Protein AF-A0A9D9XDQ1-F1 (afdb_monomer)

Sequence (59 aa):
EIDVEAYNQFEEPEVISLKNRDFFVACGFCPQISSTRDLPHPLVYTFLNACLLKVEGTV

Nearest PDB structures (foldseek):
  8fvd-assembly1_A-2  TM=9.253E-01  e=6.033E-02  Escherichia coli
  1vcn-assembly1_A  TM=9.528E-01  e=1.028E-01  Thermus thermophilus
  2vkt-assembly1_A  TM=8.544E-01  e=5.644E-02  Homo sapiens
  3nva-assembly1_A  TM=9.667E-01  e=1.639E-01  Saccharolobus solfataricus
  8fve-assembly1_B-2  TM=8.506E-01  e=7.368E-02  Escherichia coli

pLDDT: mean 90.16, std 12.77, range [44.22, 97.62]

Structure (mmCIF, N/CA/C/O backbone):
data_AF-A0A9D9XDQ1-F1
#
_entry.id   AF-A0A9D9XDQ1-F1
#
loop_
_atom_site.group_PDB
_atom_site.id
_atom_site.type_symbol
_atom_site.label_atom_id
_atom_site.label_alt_id
_atom_site.label_comp_id
_atom_site.label_asym_id
_atom_site.label_entity_id
_atom_site.label_seq_id
_atom_site.pdbx_PDB_ins_code
_atom_site.Cartn_x
_atom_site.Cartn_y
_atom_site.Cartn_z
_atom_site.occupancy
_atom_site.B_iso_or_equiv
_atom_site.auth_seq_id
_atom_site.auth_comp_id
_atom_site.auth_asym_id
_atom_site.auth_atom_id
_atom_site.pdbx_PDB_model_num
ATOM 1 N N . GLU A 1 1 ? -9.862 -9.326 7.931 1.00 89.94 1 GLU A N 1
ATOM 2 C CA . GLU A 1 1 ? -9.501 -10.292 6.877 1.00 89.94 1 GLU A CA 1
ATOM 3 C C . GLU A 1 1 ? -8.282 -9.755 6.140 1.00 89.94 1 GLU A C 1
ATOM 5 O O . GLU A 1 1 ? -8.188 -8.532 6.055 1.00 89.94 1 GLU A O 1
ATOM 10 N N . ILE A 1 2 ? -7.340 -10.621 5.748 1.00 95.06 2 ILE A N 1
ATOM 11 C CA . ILE A 1 2 ? -6.152 -10.242 4.961 1.00 95.06 2 ILE A CA 1
ATOM 12 C C . ILE A 1 2 ? -6.520 -10.339 3.484 1.00 95.06 2 ILE A C 1
ATOM 14 O O . ILE A 1 2 ? -7.011 -11.387 3.073 1.00 95.06 2 ILE A O 1
ATOM 18 N N . ASP A 1 3 ? -6.219 -9.295 2.715 1.00 96.56 3 ASP A N 1
ATOM 19 C CA . ASP A 1 3 ? -6.327 -9.302 1.255 1.00 96.56 3 ASP A CA 1
ATOM 20 C C . ASP A 1 3 ? -4.946 -9.199 0.612 1.00 96.56 3 ASP A C 1
ATOM 22 O O . ASP A 1 3 ? -4.059 -8.526 1.142 1.00 96.56 3 ASP A O 1
ATOM 26 N N . VAL A 1 4 ? -4.773 -9.858 -0.536 1.00 96.94 4 VAL A N 1
ATOM 27 C CA . VAL A 1 4 ? -3.590 -9.696 -1.389 1.00 96.94 4 VAL A CA 1
ATOM 28 C C . VAL A 1 4 ? -3.906 -8.657 -2.458 1.00 96.94 4 VAL A C 1
ATOM 30 O O . VAL A 1 4 ? -4.782 -8.870 -3.291 1.00 96.94 4 VAL A O 1
ATOM 33 N N . GLU A 1 5 ? -3.182 -7.544 -2.425 1.00 96.38 5 GLU A N 1
ATOM 34 C CA . GLU A 1 5 ? -3.379 -6.395 -3.317 1.00 96.38 5 GLU A CA 1
ATOM 35 C C . GLU A 1 5 ? -2.505 -6.489 -4.574 1.00 96.38 5 GLU A C 1
ATOM 37 O O . GLU A 1 5 ? -2.869 -5.987 -5.636 1.00 96.38 5 GLU A O 1
ATOM 42 N N . ALA A 1 6 ? -1.332 -7.120 -4.460 1.00 96.62 6 ALA A N 1
ATOM 43 C CA . ALA A 1 6 ? -0.399 -7.291 -5.567 1.00 96.62 6 ALA A CA 1
ATOM 44 C C . ALA A 1 6 ? 0.494 -8.520 -5.377 1.00 96.62 6 ALA A C 1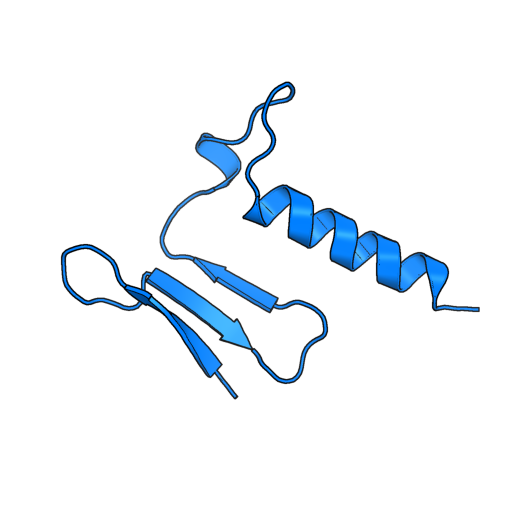
ATOM 46 O O . ALA A 1 6 ? 0.798 -8.921 -4.250 1.00 96.62 6 ALA A O 1
ATOM 47 N N . TYR A 1 7 ? 0.957 -9.060 -6.502 1.00 97.44 7 TYR A N 1
ATOM 48 C CA . TYR A 1 7 ? 1.936 -10.138 -6.582 1.00 97.44 7 TYR A CA 1
ATOM 49 C C . TYR A 1 7 ? 3.188 -9.645 -7.311 1.00 97.44 7 TYR A C 1
ATOM 51 O O . TYR A 1 7 ? 3.078 -8.818 -8.220 1.00 97.44 7 TYR A O 1
ATOM 59 N N . ASN A 1 8 ? 4.355 -10.170 -6.938 1.00 95.88 8 ASN A N 1
ATOM 60 C CA . ASN A 1 8 ? 5.605 -9.912 -7.653 1.00 95.88 8 ASN A CA 1
ATOM 61 C C . ASN A 1 8 ? 5.713 -10.774 -8.931 1.00 95.88 8 ASN A C 1
ATOM 63 O O . ASN A 1 8 ? 4.836 -11.581 -9.249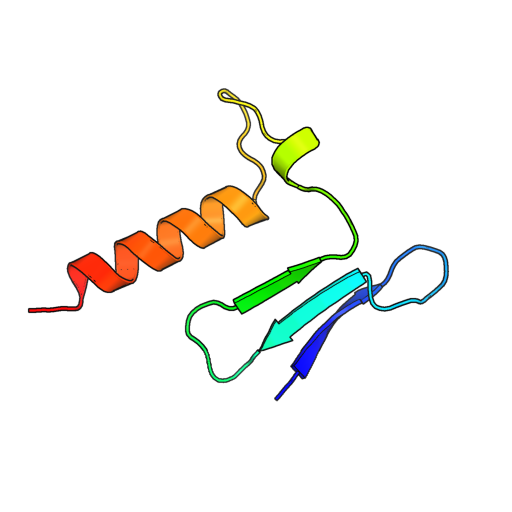 1.00 95.88 8 ASN A O 1
ATOM 67 N N . GLN A 1 9 ? 6.826 -10.654 -9.662 1.00 96.38 9 GLN A N 1
ATOM 68 C CA . GLN A 1 9 ? 7.081 -11.449 -10.874 1.00 96.38 9 GLN A CA 1
ATOM 69 C C . GLN A 1 9 ? 7.212 -12.968 -10.647 1.00 96.38 9 GLN A C 1
ATOM 71 O O . GLN A 1 9 ? 7.282 -13.716 -11.620 1.00 96.38 9 GLN A O 1
ATOM 76 N N . PHE A 1 10 ? 7.289 -13.419 -9.394 1.00 96.75 10 PHE A N 1
ATOM 77 C CA . PHE A 1 10 ? 7.346 -14.828 -9.002 1.00 96.75 10 PHE A CA 1
ATOM 78 C C . PHE A 1 10 ? 5.992 -15.347 -8.492 1.00 96.75 10 PHE A C 1
ATOM 80 O O . PHE A 1 10 ? 5.939 -16.441 -7.941 1.00 96.75 10 PHE A O 1
ATOM 87 N N . GLU A 1 11 ? 4.912 -14.577 -8.678 1.00 96.25 11 GLU A N 1
ATOM 88 C CA . GLU A 1 11 ? 3.560 -14.892 -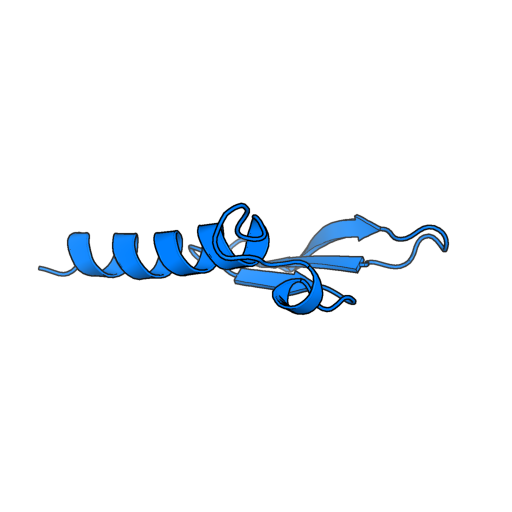8.192 1.00 96.25 11 GLU A CA 1
ATOM 89 C C . GLU A 1 11 ? 3.457 -14.973 -6.658 1.00 96.25 11 GLU A C 1
ATOM 91 O O . GLU A 1 11 ? 2.548 -15.595 -6.107 1.00 96.25 11 GLU A O 1
ATOM 96 N N . GLU A 1 12 ? 4.359 -14.302 -5.941 1.00 96.62 12 GLU A N 1
ATOM 97 C CA . GLU A 1 12 ? 4.319 -14.225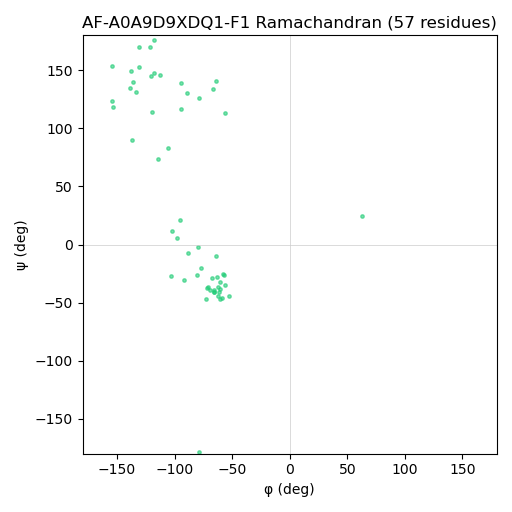 -4.482 1.00 96.62 12 GLU A CA 1
ATOM 98 C C . GLU A 1 12 ? 3.595 -12.948 -4.036 1.00 96.62 12 GLU A C 1
ATOM 100 O O . GLU A 1 12 ? 3.828 -11.886 -4.626 1.00 96.62 12 GLU A O 1
ATOM 105 N N . PRO A 1 13 ? 2.741 -13.006 -2.995 1.00 96.75 13 PRO A N 1
ATOM 106 C CA . PRO A 1 13 ? 2.087 -11.824 -2.446 1.00 96.75 13 PRO A CA 1
ATOM 107 C C . PRO A 1 13 ? 3.117 -10.768 -2.032 1.00 96.75 13 PRO A C 1
ATOM 109 O O . PRO A 1 13 ? 3.882 -10.963 -1.088 1.00 96.7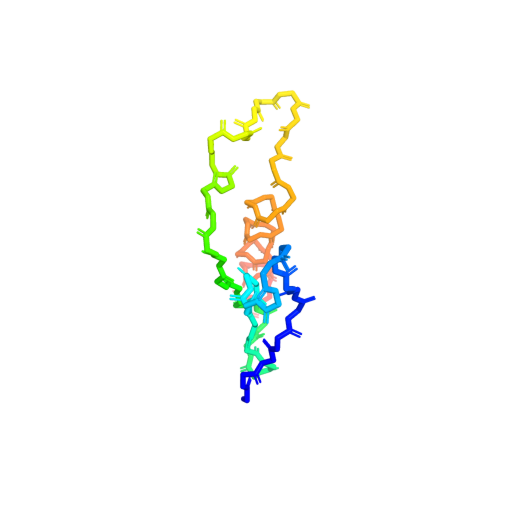5 13 PRO A O 1
ATOM 112 N N . GLU A 1 14 ? 3.125 -9.637 -2.728 1.00 97.06 14 GLU A N 1
ATOM 113 C CA . GLU A 1 14 ? 4.085 -8.558 -2.498 1.00 97.06 14 GLU A CA 1
ATOM 114 C C . GLU A 1 14 ? 3.464 -7.399 -1.722 1.00 97.06 14 GLU A C 1
ATOM 116 O O . GLU A 1 14 ? 4.168 -6.698 -0.998 1.00 97.06 14 GLU A O 1
ATOM 121 N N . VAL A 1 15 ? 2.147 -7.211 -1.833 1.00 97.25 15 VAL A N 1
ATOM 122 C CA . VAL A 1 15 ? 1.394 -6.206 -1.077 1.00 97.25 15 VAL A CA 1
ATOM 123 C C . VAL A 1 15 ? 0.143 -6.848 -0.496 1.00 97.25 15 VAL A C 1
ATOM 125 O O . VAL A 1 15 ? -0.610 -7.511 -1.209 1.00 97.25 15 VAL A O 1
ATOM 128 N N . ILE A 1 16 ? -0.086 -6.630 0.797 1.00 97.62 16 ILE A N 1
ATOM 129 C CA . ILE A 1 16 ? -1.265 -7.116 1.516 1.00 97.62 16 ILE A CA 1
ATOM 130 C C . ILE A 1 16 ? -1.923 -5.996 2.318 1.00 97.62 16 ILE A C 1
ATOM 132 O O . ILE A 1 16 ? -1.246 -5.070 2.775 1.00 97.62 16 ILE A O 1
ATOM 136 N N . SER A 1 17 ? -3.228 -6.107 2.546 1.00 96.44 17 SER A N 1
ATOM 137 C CA . SER A 1 17 ? -4.007 -5.160 3.348 1.00 96.44 17 SER A CA 1
ATOM 138 C C . SER A 1 17 ? -4.886 -5.866 4.390 1.00 96.44 17 SER A C 1
ATOM 140 O O . SER A 1 17 ? -5.009 -7.094 4.402 1.00 96.44 17 SER A O 1
ATOM 142 N N . LEU A 1 18 ? -5.478 -5.096 5.314 1.00 95.88 18 LEU A N 1
ATOM 143 C CA . LEU A 1 18 ? -6.510 -5.591 6.235 1.00 95.88 18 LEU A CA 1
ATOM 144 C C . LEU A 1 18 ? -7.822 -4.821 6.047 1.00 95.88 18 LEU A C 1
ATOM 146 O O . LEU A 1 18 ? -7.909 -3.666 6.460 1.00 95.88 18 LEU A O 1
ATOM 150 N N . LYS A 1 19 ? -8.883 -5.496 5.580 1.00 86.94 19 LYS A N 1
ATOM 151 C CA . LYS A 1 19 ? -10.217 -4.888 5.353 1.00 86.94 19 LYS A CA 1
ATOM 152 C C . LYS A 1 19 ? -10.853 -4.215 6.578 1.00 86.94 19 LYS A C 1
ATOM 154 O O . LYS A 1 19 ? -11.678 -3.322 6.437 1.00 86.94 19 LYS A O 1
ATOM 159 N N . ASN A 1 20 ? -10.502 -4.650 7.790 1.00 86.75 20 ASN A N 1
ATOM 160 C CA . ASN A 1 20 ? -11.161 -4.206 9.030 1.00 86.75 20 ASN A CA 1
ATOM 161 C C . ASN A 1 20 ? -10.427 -3.037 9.709 1.00 86.75 20 ASN A C 1
ATOM 163 O O . ASN A 1 20 ? -10.534 -2.861 10.925 1.00 86.75 20 ASN A O 1
ATOM 167 N N . ARG A 1 21 ? -9.604 -2.292 8.966 1.00 87.06 21 ARG A N 1
ATOM 168 C CA . ARG A 1 21 ? -8.831 -1.150 9.461 1.00 87.06 21 ARG A CA 1
ATOM 169 C C . ARG A 1 21 ? -8.933 -0.014 8.450 1.00 87.06 21 ARG A C 1
ATOM 171 O O . ARG A 1 21 ? -8.817 -0.265 7.260 1.00 87.06 21 ARG A O 1
ATOM 178 N N . ASP A 1 22 ? -9.067 1.220 8.936 1.00 85.81 22 ASP A N 1
ATOM 179 C CA . ASP A 1 22 ? -9.184 2.410 8.070 1.00 85.81 22 ASP A CA 1
ATOM 180 C C . ASP A 1 22 ? -8.006 2.542 7.098 1.00 85.81 22 ASP A C 1
ATOM 182 O O . ASP A 1 22 ? -8.167 2.972 5.961 1.00 85.81 22 ASP A O 1
ATOM 186 N N . PHE A 1 23 ? -6.815 2.146 7.550 1.00 91.69 23 PHE A N 1
ATOM 187 C CA . PHE A 1 23 ? -5.654 1.963 6.697 1.00 91.69 23 PHE A CA 1
ATOM 188 C C . PHE A 1 23 ? -4.698 0.952 7.334 1.00 91.69 23 PHE A C 1
ATOM 190 O O . PHE A 1 23 ? -4.260 1.124 8.475 1.00 91.69 23 PHE A O 1
ATOM 197 N N . PHE A 1 24 ? -4.374 -0.107 6.599 1.00 94.62 24 PHE A N 1
ATOM 198 C CA . PHE A 1 24 ? -3.322 -1.058 6.944 1.00 94.62 24 PHE A CA 1
ATOM 199 C C . PHE A 1 24 ? -2.809 -1.691 5.656 1.00 94.62 24 PHE A C 1
ATOM 201 O O . PHE A 1 24 ? -3.571 -2.363 4.963 1.00 94.62 24 PHE A O 1
ATOM 208 N N . VAL A 1 25 ? -1.528 -1.489 5.356 1.00 95.88 25 VAL A N 1
ATOM 209 C CA . VAL A 1 25 ? -0.855 -2.064 4.189 1.00 95.88 25 VAL A CA 1
ATOM 210 C C . VAL A 1 25 ? 0.530 -2.534 4.614 1.00 95.88 25 VAL A C 1
ATOM 212 O O . VAL A 1 25 ? 1.246 -1.802 5.299 1.00 95.88 25 VAL A O 1
ATOM 215 N N . ALA A 1 26 ? 0.912 -3.736 4.198 1.00 95.81 26 ALA A N 1
ATOM 216 C CA . ALA A 1 26 ? 2.280 -4.232 4.284 1.00 95.81 26 ALA A CA 1
ATOM 217 C C . ALA A 1 26 ? 2.785 -4.566 2.877 1.00 95.81 26 ALA A C 1
ATOM 219 O O . ALA A 1 26 ? 2.008 -5.004 2.030 1.00 95.81 26 ALA A O 1
ATOM 220 N N . CYS A 1 27 ? 4.076 -4.347 2.629 1.00 96.75 27 CYS A N 1
ATOM 221 C CA . CYS A 1 27 ? 4.702 -4.636 1.342 1.00 96.75 27 CYS A CA 1
ATOM 222 C C . CYS A 1 27 ? 6.078 -5.294 1.518 1.00 96.75 27 CYS A C 1
ATOM 224 O O . CYS A 1 27 ? 6.757 -5.045 2.515 1.00 96.75 27 CYS A O 1
ATOM 226 N N . GLY A 1 28 ? 6.466 -6.145 0.565 1.00 95.75 28 GLY A N 1
ATOM 227 C CA . GLY A 1 28 ? 7.737 -6.885 0.551 1.00 95.75 28 GLY A CA 1
ATOM 228 C C . GLY A 1 28 ? 8.949 -6.070 0.083 1.00 95.75 28 GLY A C 1
ATOM 229 O O . GLY A 1 28 ? 10.070 -6.575 0.085 1.00 95.75 28 GLY A O 1
ATOM 230 N N . PHE A 1 29 ? 8.740 -4.810 -0.297 1.00 94.88 29 PHE A N 1
ATOM 231 C CA . PHE A 1 29 ? 9.775 -3.877 -0.735 1.00 94.88 29 PHE A CA 1
ATOM 232 C C . PHE A 1 29 ? 9.860 -2.657 0.191 1.00 94.88 29 PHE A C 1
ATOM 234 O O . PHE A 1 29 ? 9.084 -2.491 1.129 1.00 94.88 29 PHE A O 1
ATOM 241 N N . CYS A 1 30 ? 10.828 -1.783 -0.079 1.00 95.69 30 CYS A N 1
ATOM 242 C CA . CYS A 1 30 ? 11.123 -0.605 0.732 1.00 95.69 30 CYS A CA 1
ATOM 243 C C . CYS A 1 30 ? 10.649 0.686 0.034 1.00 95.69 30 CYS A C 1
ATOM 245 O O . CYS A 1 30 ? 11.473 1.362 -0.593 1.00 95.69 30 CYS A O 1
ATOM 247 N N . PRO A 1 31 ? 9.363 1.080 0.140 1.00 95.94 31 PRO A N 1
ATOM 248 C CA . PRO A 1 31 ? 8.828 2.273 -0.530 1.00 95.94 31 PRO A CA 1
ATOM 249 C C . PRO A 1 31 ? 9.562 3.568 -0.143 1.00 95.94 31 PRO A C 1
ATOM 251 O O . PRO A 1 31 ? 9.615 4.518 -0.926 1.00 95.94 31 PRO A O 1
ATOM 254 N N . GLN A 1 32 ? 10.174 3.602 1.045 1.00 93.56 32 GLN A N 1
ATOM 255 C CA . GLN A 1 32 ? 10.961 4.729 1.539 1.00 93.56 32 GLN A CA 1
ATOM 256 C C . GLN A 1 32 ? 12.211 5.021 0.701 1.00 93.56 32 GLN A C 1
ATOM 258 O O . GLN A 1 32 ? 12.635 6.169 0.652 1.00 93.56 32 GLN A O 1
ATOM 263 N N . ILE A 1 33 ? 12.791 4.018 0.033 1.00 96.81 33 ILE A N 1
ATOM 264 C CA . ILE A 1 33 ? 14.029 4.199 -0.744 1.00 96.81 33 ILE A CA 1
ATOM 265 C C . ILE A 1 33 ? 13.762 5.032 -2.003 1.00 96.81 33 ILE A C 1
ATOM 267 O O . ILE A 1 33 ? 14.587 5.854 -2.389 1.00 96.81 33 ILE A O 1
ATOM 271 N N . SER A 1 34 ? 12.595 4.853 -2.622 1.00 96.06 34 SER A N 1
ATOM 272 C CA . SER A 1 34 ? 12.163 5.605 -3.808 1.00 96.06 34 SER A CA 1
ATOM 273 C C . SER A 1 34 ? 11.434 6.914 -3.491 1.00 96.06 34 SER A C 1
ATOM 275 O O . SER A 1 34 ? 11.112 7.671 -4.403 1.00 96.06 34 SER A O 1
ATOM 277 N N . SER A 1 35 ? 11.125 7.181 -2.220 1.00 97.00 35 SER A N 1
ATOM 278 C CA . SER A 1 35 ? 10.380 8.377 -1.831 1.00 97.00 35 SER A CA 1
ATOM 279 C C . SER A 1 35 ? 11.298 9.595 -1.807 1.00 97.00 35 SER A C 1
ATOM 281 O O . SER A 1 35 ? 12.301 9.611 -1.098 1.00 97.00 35 SER A O 1
ATOM 283 N N . THR A 1 36 ? 10.926 10.655 -2.521 1.00 96.44 36 THR A N 1
ATOM 284 C CA . THR A 1 36 ? 11.666 11.926 -2.531 1.00 96.44 36 THR A CA 1
ATOM 285 C C . THR A 1 36 ? 10.774 13.078 -2.077 1.00 96.44 36 THR A C 1
ATOM 287 O O . THR A 1 36 ? 9.564 12.915 -1.924 1.00 96.4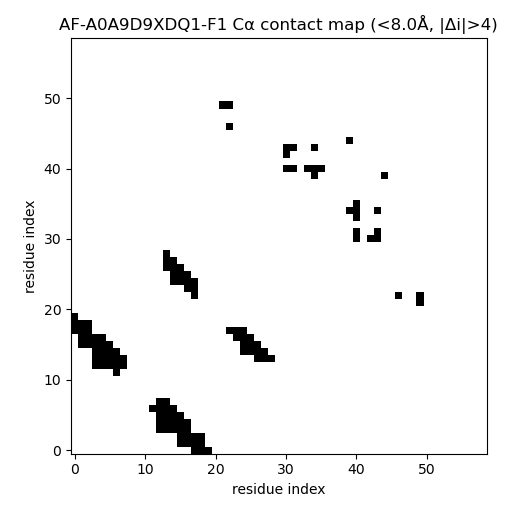4 36 THR A O 1
ATOM 290 N N . ARG A 1 37 ? 11.362 14.258 -1.841 1.00 94.00 37 ARG A N 1
ATOM 291 C CA . ARG A 1 37 ? 10.589 15.458 -1.486 1.00 94.00 37 ARG A CA 1
ATOM 292 C C . ARG A 1 37 ? 9.687 15.917 -2.632 1.00 94.00 37 ARG A C 1
ATOM 294 O O . ARG A 1 37 ? 8.554 16.310 -2.383 1.00 94.00 37 ARG A O 1
ATOM 301 N N . ASP A 1 38 ? 10.203 15.871 -3.857 1.00 96.69 38 ASP A N 1
ATOM 302 C CA . ASP A 1 38 ? 9.486 16.357 -5.038 1.00 96.69 38 ASP A CA 1
ATOM 303 C C . ASP A 1 38 ? 8.475 15.313 -5.547 1.00 96.69 38 ASP A C 1
ATOM 305 O O . ASP A 1 38 ? 7.457 15.670 -6.134 1.00 96.69 38 ASP A O 1
ATOM 309 N N . LEU A 1 39 ? 8.725 14.027 -5.269 1.00 95.88 39 LEU A N 1
ATOM 310 C CA . LEU A 1 39 ? 7.823 12.917 -5.567 1.00 95.88 39 LEU A CA 1
ATOM 311 C C . LEU A 1 39 ? 7.763 11.935 -4.380 1.00 95.88 39 LEU A C 1
ATOM 313 O O . LEU A 1 39 ? 8.564 10.992 -4.310 1.00 95.88 39 LEU A O 1
ATOM 317 N N . PRO A 1 40 ? 6.836 12.149 -3.429 1.00 96.38 40 PRO A N 1
ATOM 318 C CA . PRO A 1 40 ? 6.598 11.221 -2.331 1.00 96.38 40 PRO A CA 1
ATOM 319 C C . PRO A 1 40 ? 6.076 9.877 -2.842 1.00 96.38 40 PRO A C 1
ATOM 321 O O . PRO A 1 40 ? 5.231 9.830 -3.738 1.00 96.38 40 PRO A O 1
ATOM 324 N N . HIS A 1 41 ? 6.531 8.772 -2.248 1.00 97.38 41 HIS A N 1
ATOM 325 C CA . HIS A 1 41 ? 6.012 7.460 -2.626 1.00 97.38 41 HIS A CA 1
ATOM 326 C C . HIS A 1 41 ? 4.529 7.335 -2.223 1.00 97.38 41 HIS A C 1
ATOM 328 O O . HIS A 1 41 ? 4.204 7.614 -1.063 1.00 97.38 41 HIS A O 1
ATOM 334 N N . PRO A 1 42 ? 3.635 6.844 -3.104 1.00 95.50 42 PRO A N 1
ATOM 335 C CA . PRO A 1 42 ? 2.199 6.779 -2.830 1.00 95.50 42 PRO A CA 1
ATOM 336 C C . PRO A 1 42 ? 1.843 6.070 -1.520 1.00 95.50 42 PRO A C 1
ATOM 338 O O . PRO A 1 42 ? 1.068 6.600 -0.736 1.00 95.50 42 PRO A O 1
ATOM 341 N N . LEU A 1 43 ? 2.460 4.920 -1.219 1.00 95.06 43 LEU A N 1
ATOM 342 C CA . LEU A 1 43 ? 2.200 4.200 0.041 1.00 95.06 43 LEU A CA 1
ATOM 343 C C . LEU A 1 43 ? 2.543 5.021 1.294 1.00 95.06 43 LEU A C 1
ATOM 345 O O . LEU A 1 43 ? 1.808 4.972 2.278 1.00 95.06 43 LEU A O 1
ATOM 349 N N . VAL A 1 44 ? 3.6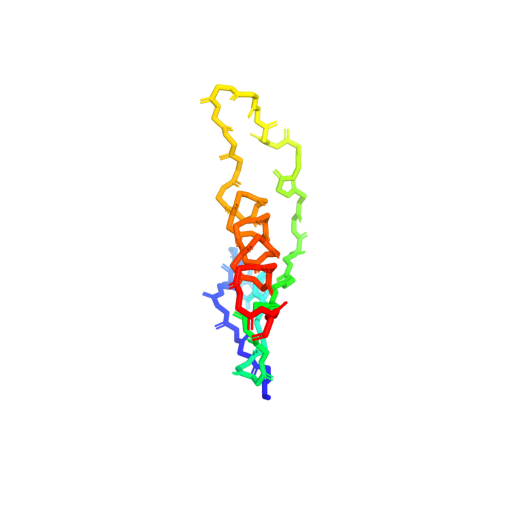33 5.793 1.256 1.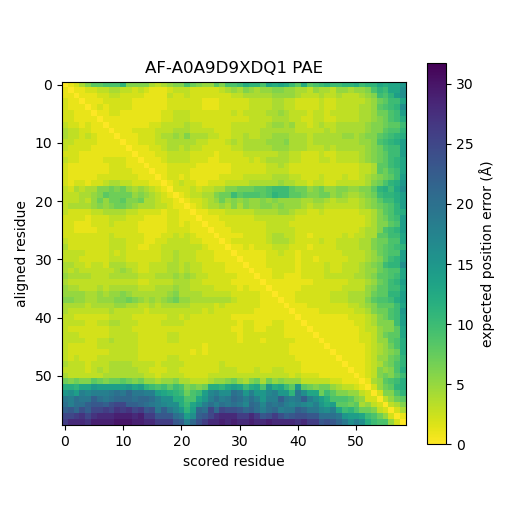00 94.69 44 VAL A N 1
ATOM 350 C CA . VAL A 1 44 ? 4.050 6.638 2.385 1.00 94.69 44 VAL A CA 1
ATOM 351 C C . VAL A 1 44 ? 3.108 7.834 2.510 1.00 94.69 44 VAL A C 1
ATOM 353 O O . VAL A 1 44 ? 2.617 8.127 3.597 1.00 94.69 44 VAL A O 1
ATOM 356 N N . TYR A 1 45 ? 2.815 8.494 1.389 1.00 94.69 45 TYR A N 1
ATOM 357 C CA . TYR A 1 45 ? 1.915 9.643 1.340 1.00 94.69 45 TYR A CA 1
ATOM 358 C C . TYR A 1 45 ? 0.496 9.291 1.813 1.00 94.69 45 TYR A C 1
ATOM 360 O O . TYR A 1 45 ? -0.062 9.979 2.667 1.00 94.69 45 TYR A O 1
ATOM 368 N N . THR A 1 46 ? -0.066 8.182 1.330 1.00 94.12 46 THR A N 1
ATOM 369 C CA . THR A 1 46 ? -1.407 7.730 1.720 1.00 94.12 46 THR A CA 1
ATOM 370 C C . THR A 1 46 ? -1.466 7.338 3.195 1.00 94.12 46 THR A C 1
ATOM 372 O O . THR A 1 46 ? -2.433 7.694 3.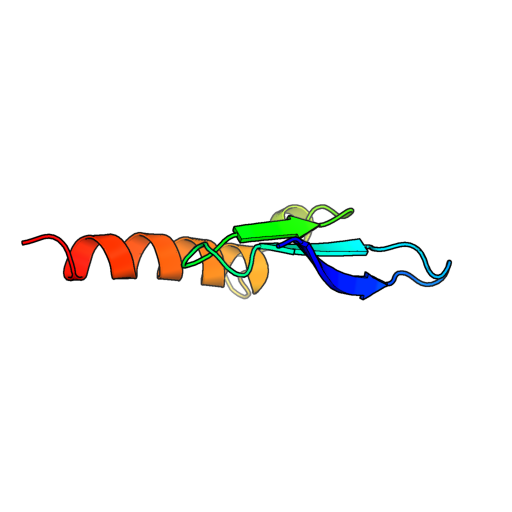864 1.00 94.12 46 THR A O 1
ATOM 375 N N . PHE A 1 47 ? -0.431 6.681 3.736 1.00 93.94 47 PHE A N 1
ATOM 376 C CA . PHE A 1 47 ? -0.364 6.381 5.170 1.00 93.94 47 PHE A CA 1
ATOM 377 C C . PHE A 1 47 ? -0.411 7.656 6.024 1.00 93.94 47 PHE A C 1
ATOM 379 O O . PHE A 1 47 ? -1.176 7.731 6.985 1.00 93.94 47 PHE A O 1
ATOM 386 N N . LEU A 1 48 ? 0.366 8.680 5.657 1.00 93.25 48 LEU A N 1
ATOM 387 C CA . LEU A 1 48 ? 0.371 9.957 6.375 1.00 93.25 48 LEU A CA 1
ATOM 388 C C . LEU A 1 48 ? -0.999 10.643 6.318 1.00 93.25 48 LEU A C 1
ATOM 390 O O . LEU A 1 48 ? -1.500 11.081 7.352 1.00 93.25 48 LEU A O 1
ATOM 394 N N . ASN A 1 49 ? -1.639 10.673 5.148 1.00 91.62 49 ASN A N 1
ATOM 395 C CA . ASN A 1 49 ? -2.989 11.219 5.010 1.00 91.62 49 ASN A CA 1
ATOM 396 C C . ASN A 1 49 ? -4.016 10.448 5.848 1.00 91.62 49 ASN A C 1
ATOM 398 O O . ASN A 1 49 ? -4.853 11.063 6.500 1.00 91.62 49 ASN A O 1
ATOM 402 N N . ALA A 1 50 ? -3.935 9.116 5.890 1.00 91.88 50 ALA A N 1
ATOM 403 C CA . ALA A 1 50 ? -4.819 8.304 6.722 1.00 91.88 50 ALA A CA 1
ATOM 404 C C . ALA A 1 50 ? -4.656 8.616 8.221 1.00 91.88 50 ALA A C 1
ATOM 406 O O . ALA A 1 50 ? -5.642 8.648 8.958 1.00 91.88 50 ALA A O 1
ATOM 407 N N . CYS A 1 51 ? -3.430 8.901 8.674 1.00 90.12 51 CYS A N 1
ATOM 408 C CA . CYS A 1 51 ? -3.177 9.365 10.037 1.00 90.12 51 CYS A CA 1
ATOM 409 C C . CYS A 1 51 ? -3.787 10.748 10.302 1.00 90.12 51 CYS A C 1
ATOM 411 O O . CYS A 1 51 ? -4.356 10.954 11.370 1.00 90.12 51 CYS A O 1
ATOM 413 N N . LEU A 1 52 ? -3.706 11.677 9.345 1.00 88.12 52 LEU A N 1
ATOM 414 C CA . LEU A 1 52 ? -4.268 13.027 9.478 1.00 88.12 52 LEU A CA 1
ATOM 415 C C . LEU A 1 52 ? -5.804 13.029 9.479 1.00 88.12 52 LEU A C 1
ATOM 417 O O . LEU A 1 52 ? -6.406 13.717 10.297 1.00 88.12 52 LEU A O 1
ATOM 421 N N . LEU A 1 53 ? -6.444 12.199 8.651 1.00 73.06 53 LEU A N 1
ATOM 422 C CA . LEU A 1 53 ? -7.907 12.057 8.626 1.00 73.06 53 LEU A CA 1
ATOM 423 C C . LEU A 1 53 ? -8.473 11.574 9.971 1.00 73.06 53 LEU A C 1
ATOM 425 O O . LEU A 1 53 ? -9.561 11.983 10.372 1.00 73.06 53 LEU A O 1
ATOM 429 N N . LYS A 1 54 ? -7.724 10.748 10.714 1.00 63.12 54 LYS A N 1
ATOM 430 C CA . LYS A 1 54 ? -8.112 10.362 12.081 1.00 63.12 54 LYS A CA 1
ATOM 431 C C . LYS A 1 54 ? -8.050 11.517 13.074 1.00 63.12 54 LYS A C 1
ATOM 433 O O . LYS A 1 54 ? -8.803 11.512 14.045 1.00 63.12 54 LYS A O 1
ATOM 438 N N . VAL A 1 55 ? -7.176 12.495 12.849 1.00 58.59 55 VAL A N 1
ATOM 439 C CA . VAL A 1 55 ? -7.054 13.667 13.724 1.00 58.59 55 VAL A CA 1
ATOM 440 C C . VAL A 1 55 ? -8.254 14.602 13.552 1.00 58.59 55 VAL A C 1
ATOM 442 O O . VAL A 1 55 ? -8.750 15.125 14.542 1.00 58.59 55 VAL A O 1
ATOM 445 N N . GLU A 1 56 ? -8.777 14.759 12.335 1.00 57.66 56 GLU A N 1
ATOM 446 C CA . GLU A 1 56 ? -9.921 15.648 12.063 1.00 57.66 56 GLU A CA 1
ATOM 447 C C . GLU A 1 56 ? -11.280 15.064 12.494 1.00 57.66 56 GLU A C 1
ATOM 449 O O . GLU A 1 56 ? -12.229 15.812 12.713 1.00 57.66 56 GLU A O 1
ATOM 454 N N . GLY A 1 57 ? -11.376 13.739 12.656 1.00 56.84 57 GLY A N 1
ATOM 455 C CA . GLY A 1 57 ? -12.591 13.033 13.086 1.00 56.84 57 GLY A CA 1
ATOM 456 C C . GLY A 1 57 ? -12.663 12.679 14.576 1.00 56.84 57 GLY A C 1
ATOM 457 O O . GLY A 1 57 ? -13.585 11.970 14.973 1.00 56.84 57 GLY A O 1
ATOM 458 N N . THR A 1 58 ? -11.703 13.127 15.395 1.00 47.47 58 THR A N 1
ATOM 459 C CA . THR A 1 58 ? -11.687 12.880 16.847 1.00 47.47 58 THR A CA 1
ATOM 460 C C . THR A 1 58 ? -11.854 14.195 17.619 1.00 47.47 58 THR A C 1
ATOM 462 O O . THR A 1 58 ? -10.899 14.708 18.202 1.00 47.47 58 THR A O 1
ATOM 465 N N . VAL A 1 59 ? -13.084 14.725 17.612 1.00 44.22 59 VAL A N 1
ATOM 466 C CA . VAL A 1 59 ? -13.673 15.591 18.655 1.00 44.22 59 VAL A CA 1
ATOM 467 C C . VAL A 1 59 ? -15.104 15.128 18.894 1.00 44.22 59 VAL A C 1
ATOM 469 O O . VAL A 1 59 ? -15.803 14.892 17.884 1.00 44.22 59 VAL A O 1
#

Foldseek 3Di:
DKDQPDADPVRHRAKIWDPVDLGDIDGPDDQVVVADPVRGRPVVVVVVVSVVVVVVPDD

Secondary structure (DSSP, 8-state):
-EEEEEE-TTS-EEEEEETTSSS-EEESS-HHHH--SSS--HHHHHHHHHHHHHHHT--

Radius of gyration: 13.5 Å; Cα contacts (8 Å, |Δi|>4): 61; chains: 1; bounding box: 28×31×30 Å

Solvent-accessible surface area (backbone atoms only — not comparable to full-atom values): 3725 Å² total; per-residue (Å²): 97,82,44,77,78,39,59,45,100,82,74,43,79,33,27,35,35,38,78,85,45,100,76,48,76,52,60,80,67,67,63,72,79,73,37,42,94,94,51,61,30,67,72,61,52,51,51,51,51,54,57,52,55,54,58,78,70,68,126

Mean predicted aligned error: 4.93 Å